Protein AF-A0A7S0VFI6-F1 (afdb_monomer_lite)

Organism: NCBI:txid464990

InterPro domains:
  IPR036900 Alpha-D-phosphohexomutase, C-terminal domain superfamily [SSF55957] (45-111)
  IPR049022 Phosphoacetylglucosamine mutase AMG1, domain III [PF21404] (10-45)

Structure (mmCIF, N/CA/C/O backbone):
data_AF-A0A7S0VFI6-F1
#
_entry.id   AF-A0A7S0VFI6-F1
#
loop_
_atom_site.group_PDB
_atom_site.id
_atom_site.type_symbol
_atom_site.label_atom_id
_atom_site.label_alt_id
_atom_site.label_comp_id
_atom_site.label_asym_id
_atom_site.label_entity_id
_atom_site.label_seq_id
_atom_site.pdbx_PDB_ins_code
_atom_site.Cartn_x
_atom_site.Cartn_y
_atom_site.Cartn_z
_atom_site.occupancy
_atom_site.B_iso_or_equiv
_atom_site.auth_seq_id
_atom_site.auth_comp_id
_atom_site.auth_asym_id
_atom_site.auth_atom_id
_atom_site.pdbx_PDB_model_num
ATOM 1 N N . ARG A 1 1 ? 39.847 -19.291 -19.703 1.00 39.78 1 ARG A N 1
ATOM 2 C CA . ARG A 1 1 ? 38.766 -19.070 -18.710 1.00 39.78 1 ARG A CA 1
ATOM 3 C C . ARG A 1 1 ? 38.411 -17.585 -18.733 1.00 39.78 1 ARG A C 1
ATOM 5 O O . ARG A 1 1 ? 38.978 -16.823 -17.965 1.00 39.78 1 ARG A O 1
ATOM 12 N N . GLY A 1 2 ? 37.584 -17.156 -19.687 1.00 46.72 2 GLY A N 1
ATOM 13 C CA . GLY A 1 2 ? 37.105 -15.774 -19.771 1.00 46.72 2 GLY A CA 1
ATOM 14 C C . GLY A 1 2 ? 35.694 -15.721 -19.206 1.00 46.72 2 GLY A C 1
ATOM 15 O O . GLY A 1 2 ? 34.784 -16.264 -19.819 1.00 46.72 2 GLY A O 1
ATOM 16 N N . ALA A 1 3 ? 35.532 -15.149 -18.016 1.00 50.56 3 ALA A N 1
ATOM 17 C CA . ALA A 1 3 ? 34.213 -14.859 -17.467 1.00 50.56 3 ALA A CA 1
ATOM 18 C C . ALA A 1 3 ? 33.626 -13.633 -18.195 1.00 50.56 3 ALA A C 1
ATOM 20 O O . ALA A 1 3 ? 34.374 -12.684 -18.455 1.00 50.56 3 ALA A O 1
ATOM 21 N N . PRO A 1 4 ? 32.324 -13.610 -18.521 1.00 48.97 4 PRO A N 1
ATOM 22 C CA . PRO A 1 4 ? 31.719 -12.479 -19.208 1.00 48.97 4 PRO A CA 1
ATOM 23 C C . PRO A 1 4 ? 31.623 -11.288 -18.244 1.00 48.97 4 PRO A C 1
ATOM 25 O O . PRO A 1 4 ? 30.810 -11.268 -17.323 1.00 48.97 4 PRO A O 1
ATOM 28 N N . ARG A 1 5 ? 32.460 -10.268 -18.450 1.00 56.81 5 ARG A N 1
ATOM 29 C CA . ARG A 1 5 ? 32.290 -8.943 -17.836 1.00 56.81 5 ARG A CA 1
ATOM 30 C C . ARG A 1 5 ? 31.265 -8.164 -18.666 1.00 56.81 5 ARG A C 1
ATOM 32 O O . ARG A 1 5 ? 31.664 -7.428 -19.559 1.00 56.81 5 ARG A O 1
ATOM 39 N N . GLY A 1 6 ? 29.966 -8.375 -18.440 1.00 54.41 6 GLY A N 1
ATOM 40 C CA . GLY A 1 6 ? 28.940 -7.855 -19.363 1.00 54.41 6 GLY A CA 1
ATOM 41 C C . GLY A 1 6 ? 27.625 -7.333 -18.778 1.00 54.41 6 GLY A C 1
ATOM 42 O O . GLY A 1 6 ? 26.737 -7.046 -19.563 1.00 54.41 6 GLY A O 1
ATOM 43 N N . GLY A 1 7 ? 27.462 -7.208 -17.452 1.00 58.06 7 GLY A N 1
ATOM 44 C CA . GLY A 1 7 ? 26.161 -6.824 -16.859 1.00 58.06 7 GLY A CA 1
ATOM 45 C C . GLY A 1 7 ? 26.174 -5.632 -15.894 1.00 58.06 7 GLY A C 1
ATOM 46 O O . GLY A 1 7 ? 25.266 -4.808 -15.918 1.00 58.06 7 GLY A O 1
ATOM 47 N N . GLY A 1 8 ? 27.215 -5.493 -15.065 1.00 66.19 8 GLY A N 1
ATOM 48 C CA . GLY A 1 8 ? 27.218 -4.501 -13.976 1.00 66.19 8 GLY A CA 1
ATOM 49 C C . GLY A 1 8 ? 27.218 -3.037 -14.432 1.00 66.19 8 GLY A C 1
ATOM 50 O O . GLY A 1 8 ? 26.647 -2.189 -13.755 1.00 66.19 8 GLY A O 1
ATOM 51 N N . GLY A 1 9 ? 27.815 -2.737 -15.590 1.00 86.50 9 GLY A N 1
ATOM 52 C CA . GLY A 1 9 ? 27.846 -1.374 -16.129 1.00 86.50 9 GLY A CA 1
ATOM 53 C C . GLY A 1 9 ? 26.495 -0.901 -16.668 1.00 86.50 9 GLY A C 1
ATOM 54 O O . GLY A 1 9 ? 26.190 0.281 -16.576 1.00 86.50 9 GLY A O 1
ATOM 55 N N . GLU A 1 10 ? 25.679 -1.813 -17.196 1.00 91.31 10 GLU A N 1
ATOM 56 C CA . GLU A 1 10 ? 24.348 -1.481 -17.712 1.00 91.31 10 GLU A CA 1
ATOM 57 C C . GLU A 1 10 ? 23.344 -1.310 -16.568 1.00 91.31 10 GLU A C 1
ATOM 59 O O . GLU A 1 10 ? 22.640 -0.308 -16.509 1.00 91.31 10 GLU A O 1
ATOM 64 N N . ALA A 1 11 ? 23.364 -2.217 -15.587 1.00 94.00 11 ALA A N 1
ATOM 65 C CA . ALA A 1 11 ? 22.518 -2.106 -14.399 1.00 94.00 11 ALA A CA 1
ATOM 66 C C . ALA A 1 11 ? 22.784 -0.809 -13.608 1.00 94.00 11 ALA A C 1
ATOM 68 O O . ALA A 1 11 ? 21.849 -0.162 -13.142 1.00 94.00 11 ALA A O 1
ATOM 69 N N . ALA A 1 12 ? 24.051 -0.392 -13.494 1.00 96.31 12 ALA A N 1
ATOM 70 C CA . ALA A 1 12 ? 24.408 0.869 -12.847 1.00 96.31 12 ALA A CA 1
ATOM 71 C C . ALA A 1 12 ? 23.843 2.092 -13.592 1.00 96.31 12 ALA A C 1
ATOM 73 O O . ALA A 1 12 ? 23.298 2.989 -12.954 1.00 96.31 12 ALA A O 1
ATOM 74 N N . LYS A 1 13 ? 23.908 2.107 -14.932 1.00 96.56 13 LYS A N 1
ATOM 75 C CA . LYS A 1 13 ? 23.324 3.181 -15.756 1.00 96.56 13 LYS A CA 1
ATOM 76 C C . LYS A 1 13 ? 21.804 3.228 -15.656 1.00 96.56 13 LYS A C 1
ATOM 78 O O . LYS A 1 13 ? 21.236 4.311 -15.596 1.00 96.56 13 LYS A O 1
ATOM 83 N N . GLN A 1 14 ? 21.147 2.070 -15.630 1.00 96.06 14 GLN A N 1
ATOM 84 C CA . GLN A 1 14 ? 19.695 1.984 -15.453 1.00 96.06 14 GLN A CA 1
ATOM 85 C C . GLN A 1 14 ? 19.274 2.540 -14.090 1.00 96.06 14 GLN A C 1
ATOM 87 O O . GLN A 1 14 ? 18.314 3.303 -14.009 1.00 96.06 14 GLN A O 1
ATOM 92 N N . LEU A 1 15 ? 20.026 2.223 -13.031 1.00 96.88 15 LEU A N 1
ATOM 93 C CA . LEU A 1 15 ? 19.786 2.781 -11.703 1.00 96.88 15 LEU A CA 1
ATOM 94 C C . LEU A 1 15 ? 20.025 4.298 -11.666 1.00 96.88 15 LEU A C 1
ATOM 96 O O . LEU A 1 15 ? 19.207 5.024 -11.113 1.00 96.88 15 LEU A O 1
ATOM 100 N N . GLU A 1 16 ? 21.100 4.790 -12.284 1.00 97.12 16 GLU A N 1
ATOM 101 C CA . GLU A 1 16 ? 21.368 6.230 -12.406 1.00 97.12 16 GLU A CA 1
ATOM 102 C C . GLU A 1 16 ? 20.274 6.958 -13.206 1.00 97.12 16 GLU A C 1
ATOM 104 O O . GLU A 1 16 ? 19.858 8.059 -12.853 1.00 97.12 16 GLU A O 1
ATOM 109 N N . ALA A 1 17 ? 19.765 6.349 -14.278 1.00 97.06 17 ALA A N 1
ATOM 110 C CA . ALA A 1 17 ? 18.653 6.908 -15.035 1.00 97.06 17 ALA A CA 1
ATOM 111 C C . ALA A 1 17 ? 17.375 6.970 -14.184 1.00 97.06 17 ALA A C 1
ATOM 113 O O . ALA A 1 17 ? 16.670 7.977 -14.219 1.00 97.06 17 ALA A O 1
ATOM 114 N N . LEU A 1 18 ? 17.106 5.939 -13.375 1.00 97.31 18 LEU A N 1
ATOM 115 C CA . LEU A 1 18 ? 15.949 5.898 -12.482 1.00 97.31 18 LEU A CA 1
ATOM 116 C C . LEU A 1 18 ? 15.987 7.014 -11.429 1.00 97.31 18 LEU A C 1
ATOM 118 O O . LEU A 1 18 ? 14.966 7.659 -11.209 1.00 97.31 18 LEU A O 1
ATOM 122 N N . THR A 1 19 ? 17.146 7.295 -10.819 1.00 96.50 19 THR A N 1
ATOM 123 C CA . THR A 1 19 ? 17.265 8.380 -9.821 1.00 96.50 19 THR A CA 1
ATOM 124 C C . THR A 1 19 ? 17.043 9.769 -10.414 1.00 96.50 19 THR A C 1
ATOM 126 O O . THR A 1 19 ? 16.704 10.695 -9.684 1.00 96.50 19 THR A O 1
ATOM 129 N N . ARG A 1 20 ? 17.233 9.923 -11.729 1.00 96.56 20 ARG A N 1
ATOM 130 C CA . ARG A 1 20 ? 16.955 11.163 -12.468 1.00 96.56 20 ARG A CA 1
ATOM 131 C C . ARG A 1 20 ? 15.524 11.234 -12.994 1.00 96.56 20 ARG A C 1
ATOM 133 O O . ARG A 1 20 ? 15.036 12.333 -13.233 1.00 96.56 20 ARG A O 1
ATOM 140 N N . LEU A 1 21 ? 14.896 10.082 -13.225 1.00 97.38 21 LEU A N 1
ATOM 141 C CA . LEU A 1 21 ? 13.522 9.980 -13.703 1.00 97.38 21 LEU A CA 1
ATOM 142 C C . LEU A 1 21 ? 12.519 10.208 -12.572 1.00 97.38 21 LEU A C 1
ATOM 144 O O . LEU A 1 21 ? 11.566 10.958 -12.767 1.00 97.38 21 LEU A O 1
ATOM 148 N N . ILE A 1 22 ? 12.736 9.568 -11.419 1.00 97.81 22 ILE A N 1
ATOM 149 C CA . ILE A 1 22 ? 11.877 9.688 -10.237 1.00 97.81 22 ILE A CA 1
ATOM 150 C C . ILE A 1 22 ? 12.025 11.078 -9.629 1.00 97.81 22 ILE A C 1
ATOM 152 O O . ILE A 1 22 ? 13.139 11.523 -9.358 1.00 97.81 22 ILE A O 1
ATOM 156 N N . ASN A 1 23 ? 10.900 11.744 -9.369 1.00 97.25 23 ASN A N 1
ATOM 157 C CA . ASN A 1 23 ? 10.890 12.994 -8.622 1.00 97.25 23 ASN A CA 1
ATOM 158 C C . ASN A 1 23 ? 11.266 12.726 -7.149 1.00 97.25 23 ASN A C 1
ATOM 160 O O . ASN A 1 23 ? 10.513 12.060 -6.438 1.00 97.25 23 ASN A O 1
ATOM 164 N N . PRO A 1 24 ? 12.411 13.231 -6.651 1.00 94.69 24 PRO A N 1
ATOM 165 C CA . PRO A 1 24 ? 12.868 12.914 -5.301 1.00 94.69 24 PRO A CA 1
ATOM 166 C C . PRO A 1 24 ? 12.184 13.754 -4.211 1.00 94.69 24 PRO A C 1
ATOM 168 O O . PRO A 1 24 ? 12.430 13.518 -3.030 1.00 94.69 24 PRO A O 1
ATOM 171 N N . ALA A 1 25 ? 11.391 14.768 -4.577 1.00 96.06 25 ALA A N 1
ATOM 172 C CA . ALA A 1 25 ? 10.841 15.740 -3.634 1.00 96.06 25 ALA A CA 1
ATOM 173 C C . ALA A 1 25 ? 9.392 15.433 -3.232 1.00 96.06 25 ALA A C 1
ATOM 175 O O . ALA A 1 25 ? 9.050 15.527 -2.053 1.00 96.06 25 ALA A O 1
ATOM 176 N N . ILE A 1 26 ? 8.541 15.095 -4.206 1.00 96.75 26 ILE A N 1
ATOM 177 C CA . ILE A 1 26 ? 7.108 14.819 -4.027 1.00 96.75 26 ILE A CA 1
ATOM 178 C C . ILE A 1 26 ? 6.646 13.740 -5.014 1.00 96.75 26 ILE A C 1
ATOM 180 O O . ILE A 1 26 ? 7.333 13.470 -5.996 1.00 96.75 26 ILE A O 1
ATOM 184 N N . GLY A 1 27 ? 5.460 13.170 -4.780 1.00 95.62 27 GLY A N 1
ATOM 185 C CA . GLY A 1 27 ? 4.814 12.287 -5.754 1.00 95.62 27 GLY A CA 1
ATOM 186 C C . GLY A 1 27 ? 4.491 13.026 -7.055 1.00 95.62 27 GLY A C 1
ATOM 187 O O . GLY A 1 27 ? 3.945 14.132 -7.025 1.00 95.62 27 GLY A O 1
ATOM 188 N N . ASP A 1 28 ? 4.824 12.409 -8.186 1.00 98.00 28 ASP A N 1
ATOM 189 C CA . ASP A 1 28 ? 4.662 12.968 -9.527 1.00 98.00 28 ASP A CA 1
ATOM 190 C C . ASP A 1 28 ? 4.120 11.883 -10.458 1.00 98.00 28 ASP A C 1
ATOM 192 O O . ASP A 1 28 ? 4.839 10.986 -10.890 1.00 98.00 28 ASP A O 1
ATOM 196 N N . ALA A 1 29 ? 2.834 11.993 -10.795 1.00 98.12 29 ALA A N 1
ATOM 197 C CA . ALA A 1 29 ? 2.134 10.970 -11.562 1.00 98.12 29 ALA A CA 1
ATOM 198 C C . ALA A 1 29 ? 2.727 10.735 -12.965 1.00 98.12 29 ALA A C 1
ATOM 200 O O . ALA A 1 29 ? 2.608 9.630 -13.493 1.00 98.12 29 ALA A O 1
ATOM 201 N N . ILE A 1 30 ? 3.357 11.743 -13.584 1.00 98.12 30 ILE A N 1
ATOM 202 C CA . ILE A 1 30 ? 3.980 11.589 -14.908 1.00 98.12 30 ILE A CA 1
ATOM 203 C C . ILE A 1 30 ? 5.307 10.845 -14.764 1.00 98.12 30 ILE A C 1
ATOM 205 O O . ILE A 1 30 ? 5.575 9.910 -15.520 1.00 98.12 30 ILE A O 1
ATOM 209 N N . SER A 1 31 ? 6.120 11.243 -13.784 1.00 98.31 31 SER A N 1
ATOM 210 C CA . SER A 1 31 ? 7.366 10.556 -13.432 1.00 98.31 31 SER A CA 1
ATOM 211 C C . SER A 1 31 ? 7.114 9.082 -13.083 1.00 98.31 31 SER A C 1
ATOM 213 O O . SER A 1 31 ? 7.768 8.198 -13.643 1.00 98.31 31 SER A O 1
ATOM 215 N N . ASP A 1 32 ? 6.102 8.810 -12.253 1.00 98.31 32 ASP A N 1
ATOM 216 C CA . ASP A 1 32 ? 5.705 7.463 -11.839 1.00 98.31 32 ASP A CA 1
ATOM 217 C C . ASP A 1 32 ? 5.261 6.610 -13.036 1.00 98.31 32 ASP A C 1
ATOM 219 O O . ASP A 1 32 ? 5.713 5.474 -13.193 1.00 98.31 32 ASP A O 1
ATOM 223 N N . ALA A 1 33 ? 4.422 7.163 -13.922 1.00 98.12 33 ALA A N 1
ATOM 224 C CA . ALA A 1 33 ? 3.970 6.465 -15.125 1.00 98.12 33 ALA A CA 1
ATOM 225 C C . ALA A 1 33 ? 5.145 6.094 -16.046 1.00 98.12 33 ALA A C 1
ATOM 227 O O . ALA A 1 33 ? 5.237 4.954 -16.499 1.00 98.12 33 ALA A O 1
ATOM 228 N N . LEU A 1 34 ? 6.085 7.018 -16.280 1.00 98.25 34 LEU A N 1
ATOM 229 C CA . LEU A 1 34 ? 7.276 6.749 -17.093 1.00 98.25 34 LEU A CA 1
ATOM 230 C C . LEU A 1 34 ? 8.191 5.697 -16.454 1.00 98.25 34 LEU A C 1
ATOM 232 O O . LEU A 1 34 ? 8.756 4.861 -17.161 1.00 98.25 34 LEU A O 1
ATOM 236 N N . ALA A 1 35 ? 8.338 5.718 -15.128 1.00 98.00 35 ALA A N 1
ATOM 237 C CA . ALA A 1 35 ? 9.126 4.724 -14.410 1.00 98.00 35 ALA A CA 1
ATOM 238 C C . ALA A 1 35 ? 8.498 3.325 -14.504 1.00 98.00 35 ALA A C 1
ATOM 240 O O . ALA A 1 35 ? 9.214 2.352 -14.751 1.00 98.00 35 ALA A O 1
ATOM 241 N N . VAL A 1 36 ? 7.171 3.220 -14.375 1.00 98.12 36 VAL A N 1
ATOM 242 C CA . VAL A 1 36 ? 6.433 1.962 -14.573 1.00 98.12 36 VAL A CA 1
ATOM 243 C C . VAL A 1 36 ? 6.632 1.434 -15.993 1.00 98.12 36 VAL A C 1
ATOM 245 O O . VAL A 1 36 ? 7.047 0.286 -16.150 1.00 98.12 36 VAL A O 1
ATOM 248 N N . GLU A 1 37 ? 6.423 2.261 -17.020 1.00 98.06 37 GLU A N 1
ATOM 249 C CA . GLU A 1 37 ? 6.622 1.862 -18.421 1.00 98.06 37 GLU A CA 1
ATOM 250 C C . GLU A 1 37 ? 8.054 1.369 -18.682 1.00 98.06 37 GLU A C 1
ATOM 252 O O . GLU A 1 37 ? 8.254 0.324 -19.306 1.00 98.06 37 GLU A O 1
ATOM 257 N N . ALA A 1 38 ? 9.067 2.056 -18.143 1.00 97.62 38 ALA A N 1
ATOM 258 C CA . ALA A 1 38 ? 10.460 1.631 -18.261 1.00 97.62 38 ALA A CA 1
ATOM 259 C C . ALA A 1 38 ? 10.710 0.263 -17.601 1.00 97.62 38 ALA A C 1
ATOM 261 O O . ALA A 1 38 ? 11.374 -0.596 -18.188 1.00 97.62 38 ALA A O 1
ATOM 262 N N . VAL A 1 39 ? 10.163 0.025 -16.403 1.00 97.88 39 VAL A N 1
ATOM 263 C CA . VAL A 1 39 ? 10.293 -1.261 -15.697 1.00 97.88 39 VAL A CA 1
ATOM 264 C C . VAL A 1 39 ? 9.610 -2.389 -16.470 1.00 97.88 39 VAL A C 1
ATOM 266 O O . VAL A 1 39 ? 10.193 -3.468 -16.609 1.00 97.88 39 VAL A O 1
ATOM 269 N N . LEU A 1 40 ? 8.405 -2.159 -16.999 1.00 98.19 40 LEU A N 1
ATOM 270 C CA . LEU A 1 40 ? 7.687 -3.148 -17.806 1.00 98.19 40 LEU A CA 1
ATOM 271 C C . LEU A 1 40 ? 8.453 -3.477 -19.092 1.00 98.19 40 LEU A C 1
ATOM 273 O O . LEU A 1 40 ? 8.639 -4.656 -19.400 1.00 98.19 40 LEU A O 1
ATOM 277 N N . ALA A 1 41 ? 8.990 -2.464 -19.778 1.00 97.75 41 ALA A N 1
ATOM 278 C CA . ALA A 1 41 ? 9.810 -2.642 -20.974 1.00 97.75 41 ALA A CA 1
ATOM 279 C C . ALA A 1 41 ? 11.086 -3.453 -20.690 1.00 97.75 41 ALA A C 1
ATOM 281 O O . ALA A 1 41 ? 11.383 -4.405 -21.412 1.00 97.75 41 ALA A O 1
ATOM 282 N N . LEU A 1 42 ? 11.808 -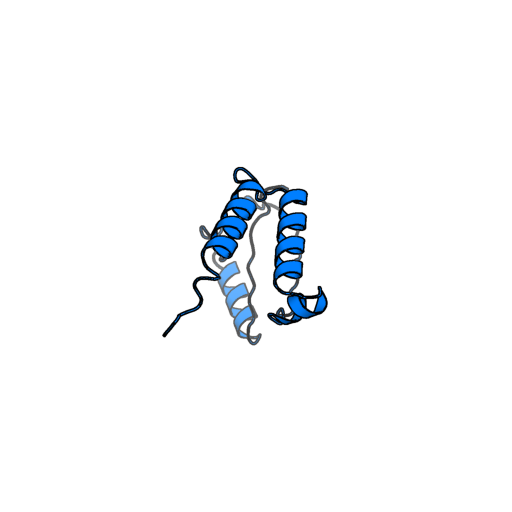3.142 -19.607 1.00 96.56 42 LEU A N 1
ATOM 283 C CA . LEU A 1 42 ? 13.012 -3.880 -19.197 1.00 96.56 42 LEU A CA 1
ATOM 284 C C . LEU A 1 42 ? 12.715 -5.339 -18.830 1.00 96.56 42 LEU A C 1
ATOM 286 O O . LEU A 1 42 ? 13.551 -6.218 -19.040 1.00 96.56 42 LEU A O 1
ATOM 290 N N . LYS A 1 43 ? 11.528 -5.608 -18.281 1.00 96.25 43 LYS A N 1
ATOM 291 C CA . LYS A 1 43 ? 11.073 -6.961 -17.945 1.00 96.25 43 LYS A CA 1
ATOM 292 C C . LYS A 1 43 ? 10.464 -7.714 -19.128 1.00 96.25 43 LYS A C 1
ATOM 294 O O . LYS A 1 43 ? 10.243 -8.918 -19.006 1.00 96.25 43 LYS A O 1
ATOM 299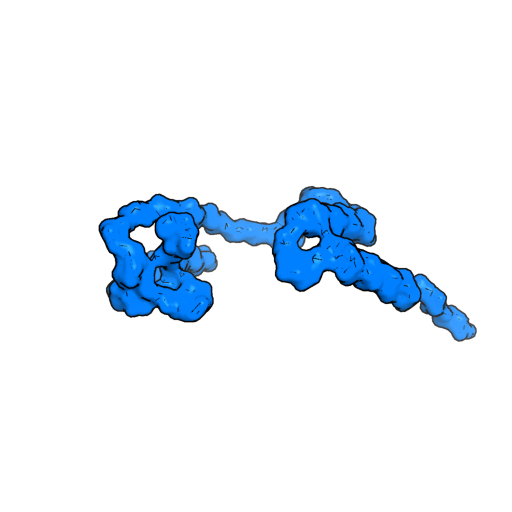 N N . GLY A 1 44 ? 10.176 -7.030 -20.236 1.00 97.88 44 GLY A N 1
ATOM 300 C CA . GLY A 1 44 ? 9.373 -7.573 -21.331 1.00 97.88 44 GLY A CA 1
ATOM 301 C C . GLY A 1 44 ? 7.963 -7.965 -20.880 1.00 97.88 44 GLY A C 1
ATOM 302 O O . GLY A 1 44 ? 7.419 -8.953 -21.365 1.00 97.88 44 GLY A O 1
ATOM 303 N N . TRP A 1 45 ? 7.407 -7.254 -19.896 1.00 98.31 45 TRP A N 1
ATOM 304 C CA . TRP A 1 45 ? 6.102 -7.555 -19.309 1.00 98.31 45 TRP A CA 1
ATOM 305 C C . TRP A 1 45 ? 4.997 -6.724 -19.944 1.00 98.31 45 TRP A C 1
ATOM 307 O O . TRP A 1 45 ? 5.157 -5.532 -20.194 1.00 98.31 45 TRP A O 1
ATOM 317 N N . THR A 1 46 ? 3.841 -7.352 -20.133 1.00 97.88 46 THR A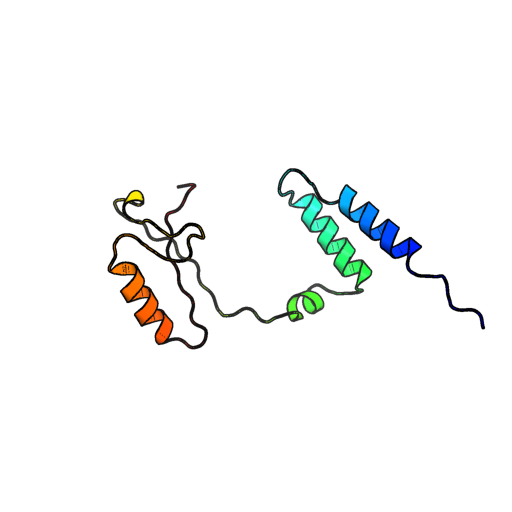 N 1
ATOM 318 C CA . THR A 1 46 ? 2.587 -6.652 -20.415 1.00 97.88 46 THR A CA 1
ATOM 319 C C . THR A 1 46 ? 1.886 -6.251 -19.110 1.00 97.88 46 THR A C 1
ATOM 321 O O . THR A 1 46 ? 2.211 -6.765 -18.035 1.00 97.88 46 THR A O 1
ATOM 324 N N . LEU A 1 47 ? 0.877 -5.373 -19.180 1.00 97.44 47 LEU A N 1
ATOM 325 C CA . LEU A 1 47 ? 0.051 -5.035 -18.009 1.00 97.44 47 LEU A CA 1
ATOM 326 C C . LEU A 1 47 ? -0.584 -6.282 -17.349 1.00 97.44 47 LEU A C 1
ATOM 328 O O . LEU A 1 47 ? -0.510 -6.393 -16.126 1.00 97.44 47 LEU A O 1
ATOM 332 N N . PRO A 1 48 ? -1.135 -7.264 -18.097 1.00 97.81 48 PRO A N 1
ATOM 333 C CA . PRO A 1 48 ? -1.580 -8.527 -17.507 1.00 97.81 48 PRO A CA 1
ATOM 334 C C . PRO A 1 48 ? -0.486 -9.342 -16.814 1.00 97.81 48 PRO A C 1
ATOM 336 O O . PRO A 1 48 ? -0.792 -10.052 -15.861 1.00 97.81 48 PRO A O 1
ATOM 339 N N . ASP A 1 49 ? 0.764 -9.296 -17.281 1.00 98.00 49 ASP A N 1
ATOM 340 C CA . ASP A 1 49 ? 1.863 -10.020 -16.625 1.00 98.00 49 ASP A CA 1
ATOM 341 C C . ASP A 1 49 ? 2.215 -9.375 -15.288 1.00 98.00 49 ASP A C 1
ATOM 343 O O . ASP A 1 49 ? 2.373 -10.073 -14.287 1.00 98.00 49 ASP A O 1
ATOM 347 N N . TRP A 1 50 ? 2.241 -8.041 -15.249 1.00 98.00 50 TRP A N 1
ATOM 348 C CA . TRP A 1 50 ? 2.405 -7.292 -14.008 1.00 98.00 50 TRP A CA 1
ATOM 349 C C . TRP A 1 50 ? 1.248 -7.541 -13.028 1.00 98.00 50 TRP A C 1
ATOM 351 O O . TRP A 1 50 ? 1.482 -7.829 -11.855 1.00 98.00 50 TRP A O 1
ATOM 361 N N . GLY A 1 51 ? 0.005 -7.538 -13.516 1.00 97.25 51 GLY A N 1
ATOM 362 C CA . GLY A 1 51 ? -1.190 -7.790 -12.704 1.00 97.25 51 GLY A CA 1
ATOM 363 C C . GLY A 1 51 ? -1.286 -9.202 -12.110 1.00 97.25 51 GLY A C 1
ATOM 364 O O . GLY A 1 51 ? -2.098 -9.430 -11.222 1.00 97.25 51 GLY A O 1
ATOM 365 N N . LYS A 1 52 ? -0.462 -10.157 -12.562 1.00 97.12 52 LYS A N 1
ATOM 366 C CA . LYS A 1 52 ? -0.399 -11.521 -12.006 1.00 97.12 52 LYS A CA 1
ATOM 367 C C . LYS A 1 52 ? 0.602 -11.671 -10.860 1.00 97.12 52 LYS A C 1
ATOM 369 O O . LYS A 1 52 ? 0.708 -12.767 -10.314 1.00 97.12 52 LYS A O 1
ATOM 374 N N . MET A 1 53 ? 1.352 -10.624 -10.498 1.00 97.31 53 MET A N 1
ATOM 375 C CA . MET A 1 53 ? 2.352 -10.716 -9.422 1.00 97.31 53 MET A CA 1
ATOM 376 C C . MET A 1 53 ? 1.745 -11.143 -8.083 1.00 97.31 53 MET A C 1
ATOM 378 O O . MET A 1 53 ? 2.412 -11.811 -7.294 1.00 97.31 53 MET A O 1
ATOM 382 N N . TYR A 1 54 ? 0.497 -10.759 -7.830 1.00 97.06 54 TYR A N 1
ATOM 383 C CA . TYR A 1 54 ? -0.287 -11.182 -6.680 1.00 97.06 54 TYR A CA 1
ATOM 384 C C . TYR A 1 54 ? -1.780 -11.036 -6.993 1.00 97.06 54 TYR A C 1
ATOM 386 O O . TYR A 1 54 ? -2.162 -10.348 -7.936 1.00 97.06 54 TYR A O 1
ATOM 394 N N . ALA A 1 55 ? -2.621 -11.698 -6.201 1.00 96.56 55 ALA A N 1
ATOM 395 C CA . ALA A 1 55 ? -4.067 -11.536 -6.259 1.00 96.56 55 ALA A CA 1
ATOM 396 C C . ALA A 1 55 ? -4.522 -10.710 -5.054 1.00 96.56 55 ALA A C 1
ATOM 398 O O . ALA A 1 55 ? -4.310 -11.121 -3.912 1.00 96.56 55 ALA A O 1
ATOM 399 N N . ASP A 1 56 ? -5.132 -9.554 -5.313 1.00 96.75 56 ASP A N 1
ATOM 400 C CA . ASP A 1 56 ? -5.730 -8.731 -4.265 1.00 96.75 56 ASP A CA 1
ATOM 401 C C . ASP A 1 56 ? -6.838 -9.491 -3.530 1.00 96.75 56 ASP A C 1
ATOM 403 O O . ASP A 1 56 ? -7.660 -10.187 -4.135 1.00 96.75 56 ASP A O 1
ATOM 407 N N . LEU A 1 57 ? -6.896 -9.316 -2.208 1.00 97.62 57 LEU A N 1
ATOM 408 C CA . LEU A 1 57 ? -8.077 -9.712 -1.450 1.00 97.62 57 LEU A CA 1
ATOM 409 C C . LEU A 1 57 ? -9.240 -8.768 -1.798 1.00 97.62 57 LEU A C 1
ATOM 411 O O . LEU A 1 57 ? -9.019 -7.561 -1.947 1.00 97.62 57 LEU A O 1
ATOM 415 N N . PRO A 1 58 ? -10.488 -9.270 -1.873 1.00 97.38 58 PRO A N 1
ATOM 416 C CA . PRO A 1 58 ? -11.652 -8.410 -2.035 1.00 97.38 58 PRO A CA 1
ATOM 417 C C . PRO A 1 58 ? -11.677 -7.332 -0.948 1.00 97.38 58 PRO A C 1
ATOM 419 O O . PRO A 1 58 ? -11.634 -7.638 0.243 1.00 97.38 58 PRO A O 1
ATOM 422 N N . SER A 1 59 ? -11.746 -6.067 -1.356 1.00 97.25 59 SER A N 1
ATOM 423 C CA . SER A 1 59 ? -11.704 -4.922 -0.449 1.00 97.25 59 SER A CA 1
ATOM 424 C C . SER A 1 59 ? -12.796 -3.910 -0.785 1.00 97.25 59 SER A C 1
ATOM 426 O O . SER A 1 59 ? -13.310 -3.853 -1.903 1.00 97.25 59 SER A O 1
ATOM 428 N N . ARG A 1 60 ? -13.191 -3.121 0.217 1.00 97.06 60 ARG A N 1
ATOM 429 C CA . ARG A 1 60 ? -14.173 -2.043 0.080 1.00 97.06 60 ARG A CA 1
ATOM 430 C C . ARG A 1 60 ? -13.753 -0.871 0.957 1.00 97.06 60 ARG A C 1
ATOM 432 O O . ARG A 1 60 ? -13.469 -1.062 2.134 1.00 97.06 60 ARG A O 1
ATOM 439 N N . MET A 1 61 ? -13.775 0.331 0.388 1.00 96.88 61 MET A N 1
ATOM 440 C CA . MET A 1 61 ? -13.610 1.589 1.115 1.00 96.88 61 MET A CA 1
ATOM 441 C C . MET A 1 61 ? -14.936 2.349 1.076 1.00 96.88 61 MET A C 1
ATOM 4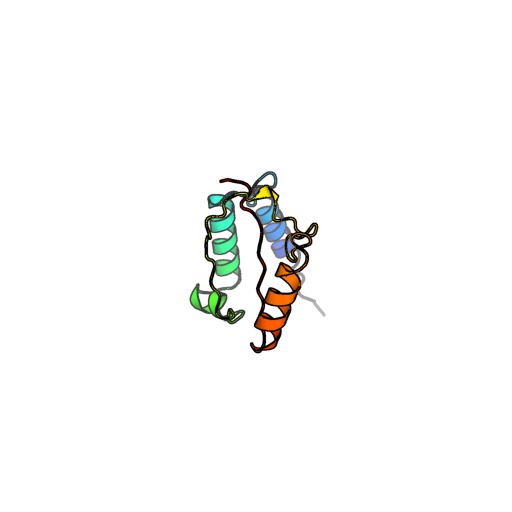43 O O . MET A 1 61 ? -15.468 2.607 -0.005 1.00 96.88 61 MET A O 1
ATOM 447 N N . THR A 1 62 ? -15.491 2.677 2.241 1.00 96.44 62 THR A N 1
ATOM 448 C CA . THR A 1 62 ? -16.694 3.513 2.364 1.00 96.44 62 THR A CA 1
ATOM 449 C C . THR A 1 62 ? -16.388 4.772 3.157 1.00 96.44 62 THR A C 1
ATOM 451 O O . THR A 1 62 ? -15.425 4.826 3.922 1.00 96.44 62 THR A O 1
ATOM 454 N N . LYS A 1 63 ? -17.215 5.796 2.947 1.00 95.06 63 LYS A N 1
ATOM 455 C CA . LYS A 1 63 ? -17.174 7.038 3.707 1.00 95.06 63 LYS A CA 1
ATOM 456 C C . LYS A 1 63 ? -18.466 7.173 4.494 1.00 95.06 63 LYS A C 1
ATOM 458 O O . LYS A 1 63 ? -19.535 7.234 3.897 1.00 95.06 63 LYS A O 1
ATOM 463 N N . GLU A 1 64 ? -18.333 7.273 5.809 1.00 93.69 64 GLU A N 1
ATOM 464 C CA . GLU A 1 64 ? -19.455 7.465 6.719 1.00 93.69 64 GLU A CA 1
ATOM 465 C C . GLU A 1 64 ? -19.416 8.877 7.304 1.00 93.69 64 GLU A C 1
ATOM 467 O O . GLU A 1 64 ? -18.387 9.333 7.808 1.00 93.69 64 GLU A O 1
ATOM 472 N N . MET A 1 65 ? -20.549 9.576 7.234 1.00 94.50 65 MET A N 1
ATOM 473 C CA . MET A 1 65 ? -20.699 10.890 7.851 1.00 94.50 65 MET A CA 1
ATOM 474 C C . MET A 1 65 ? -20.970 10.718 9.344 1.00 94.50 65 MET A C 1
ATOM 476 O O . MET A 1 65 ? -21.935 10.066 9.739 1.00 94.50 65 MET A O 1
ATOM 480 N N . VAL A 1 66 ? -20.140 11.340 10.177 1.00 92.81 66 VAL A N 1
ATOM 481 C CA . VAL A 1 66 ? -20.291 11.334 11.637 1.00 92.81 66 VAL A CA 1
ATOM 482 C C . VAL A 1 66 ? -20.541 12.744 12.150 1.00 92.81 66 VAL A C 1
ATOM 484 O O . VAL A 1 66 ? -20.128 13.725 11.537 1.00 92.81 66 VAL A O 1
ATOM 487 N N . ARG A 1 67 ? -21.213 12.851 13.300 1.00 93.62 67 ARG A N 1
ATOM 488 C CA . ARG A 1 67 ? -21.512 14.149 13.921 1.00 93.62 67 ARG A CA 1
ATOM 489 C C . ARG A 1 67 ? -20.245 14.913 14.317 1.00 93.62 67 ARG A C 1
ATOM 491 O O . ARG A 1 67 ? -20.194 16.123 14.143 1.00 93.62 67 ARG A O 1
ATOM 498 N N . ASP A 1 68 ? -19.263 14.210 14.874 1.00 93.94 68 ASP A N 1
ATOM 499 C CA . ASP A 1 68 ? -17.968 14.763 15.266 1.00 93.94 68 ASP A CA 1
ATOM 500 C C . ASP A 1 68 ? -16.866 13.752 14.940 1.00 93.94 68 ASP A C 1
ATOM 502 O O . ASP A 1 68 ? -16.760 12.700 15.571 1.00 93.94 68 ASP A O 1
ATOM 506 N N . ARG A 1 69 ? -16.044 14.069 13.935 1.00 92.56 69 ARG A N 1
ATOM 507 C CA . ARG A 1 69 ? -14.941 13.197 13.512 1.00 92.56 69 ARG A CA 1
ATOM 508 C C . ARG A 1 69 ? -13.758 13.209 14.475 1.00 92.56 69 ARG A C 1
ATOM 510 O O . ARG A 1 69 ? -12.982 12.263 14.469 1.00 92.56 69 ARG A O 1
ATOM 517 N N . THR A 1 70 ? -13.621 14.248 15.301 1.00 93.75 70 THR A N 1
ATOM 518 C CA . THR A 1 70 ? -12.515 14.379 16.266 1.00 93.75 70 THR A CA 1
ATOM 519 C C . THR A 1 70 ? -12.679 13.459 17.476 1.00 93.75 70 THR A C 1
ATOM 521 O O . THR A 1 70 ? -11.708 13.166 18.177 1.00 93.75 70 THR A O 1
ATOM 524 N N . ALA A 1 71 ? -13.897 12.947 17.679 1.00 94.69 71 ALA A N 1
ATOM 525 C CA . ALA A 1 71 ? -14.192 11.913 18.659 1.00 94.69 71 ALA A CA 1
ATOM 526 C C . ALA A 1 71 ? -13.526 10.569 18.318 1.00 94.69 71 ALA A C 1
ATOM 528 O O . ALA A 1 71 ? -13.265 9.776 19.222 1.00 94.69 71 ALA A O 1
ATOM 529 N N . ILE A 1 72 ? -13.232 10.320 17.034 1.00 96.38 72 ILE A N 1
ATOM 530 C CA . ILE A 1 72 ? -12.522 9.121 16.589 1.00 96.38 72 ILE A CA 1
ATOM 531 C C . ILE A 1 72 ? -11.024 9.400 16.634 1.00 96.38 72 ILE A C 1
ATOM 533 O O . ILE A 1 72 ? -10.502 10.195 15.853 1.00 96.38 72 ILE A O 1
ATOM 537 N N . LYS A 1 73 ? -10.321 8.717 17.536 1.00 97.19 73 LYS A N 1
ATOM 538 C CA . LYS A 1 73 ? -8.858 8.764 17.628 1.00 97.19 73 LYS A CA 1
ATOM 539 C C . LYS A 1 73 ? -8.285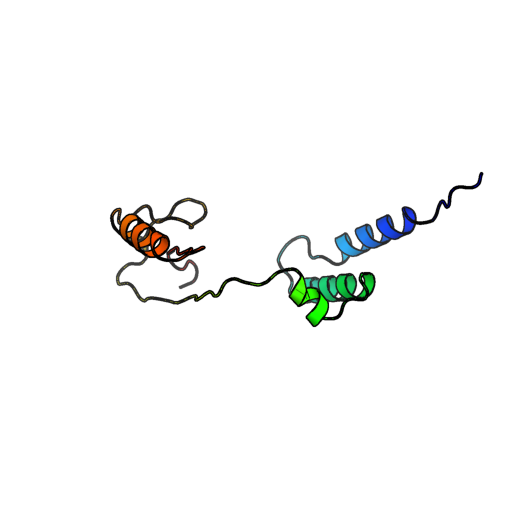 7.403 17.311 1.00 97.19 73 LYS A C 1
ATOM 541 O O . LYS A 1 73 ? -8.868 6.383 17.669 1.00 97.19 73 LYS A O 1
ATOM 546 N N . THR A 1 74 ? -7.130 7.394 16.667 1.00 97.94 74 THR A N 1
ATOM 547 C CA . THR A 1 74 ? -6.440 6.176 16.252 1.00 97.94 74 THR A CA 1
ATOM 548 C C . THR A 1 74 ? -5.035 6.109 16.838 1.00 97.94 74 THR A C 1
ATOM 550 O O . THR A 1 74 ? -4.539 7.067 17.433 1.00 97.94 74 THR A O 1
ATOM 553 N N . VAL A 1 75 ? -4.388 4.957 16.690 1.00 97.06 75 VAL A N 1
ATOM 554 C CA . VAL A 1 75 ? -2.935 4.825 16.862 1.00 97.06 75 VAL A CA 1
ATOM 555 C C . VAL A 1 75 ? -2.184 5.559 15.737 1.00 97.06 75 VAL A C 1
ATOM 557 O O . VAL A 1 75 ? -2.794 6.018 14.771 1.00 97.06 75 VAL A O 1
ATOM 560 N N . ALA A 1 76 ? -0.857 5.666 15.858 1.00 95.94 76 ALA A N 1
ATOM 561 C CA . ALA A 1 76 ? -0.013 6.464 14.962 1.00 95.94 76 ALA A CA 1
ATOM 562 C C . ALA A 1 76 ? -0.042 6.024 13.486 1.00 95.94 76 ALA A C 1
ATOM 564 O O . ALA A 1 76 ? 0.076 6.869 12.607 1.00 95.94 76 ALA A O 1
ATOM 565 N N . ASP A 1 77 ? -0.211 4.728 13.212 1.00 95.88 77 ASP A N 1
ATOM 566 C CA . ASP A 1 77 ? -0.337 4.195 11.847 1.00 95.88 77 ASP A CA 1
ATOM 567 C C . ASP A 1 77 ? -1.790 4.170 11.335 1.00 95.88 77 ASP A C 1
ATOM 569 O O . ASP A 1 77 ? -2.064 3.639 10.262 1.00 95.88 77 ASP A O 1
ATOM 573 N N . GLU A 1 78 ? -2.724 4.728 12.114 1.00 96.88 78 GLU A N 1
ATOM 574 C CA . GLU A 1 78 ? -4.155 4.814 11.815 1.00 96.88 78 GLU A CA 1
ATOM 575 C C . GLU A 1 78 ? -4.862 3.458 11.610 1.00 96.88 78 GLU A C 1
ATOM 577 O O . GLU A 1 78 ? -5.993 3.413 11.126 1.00 96.88 78 GLU A O 1
ATOM 582 N N . THR A 1 79 ? -4.240 2.339 12.005 1.00 97.19 79 THR A N 1
ATOM 583 C CA . THR A 1 79 ? -4.803 0.992 11.781 1.00 97.19 79 THR A CA 1
ATOM 584 C C . THR A 1 79 ? -5.736 0.502 12.886 1.00 97.19 79 THR A C 1
ATOM 586 O O . THR A 1 79 ? -6.438 -0.491 12.695 1.00 97.19 79 THR A O 1
ATOM 589 N N . LYS A 1 80 ? -5.752 1.178 14.039 1.00 97.31 80 LYS A N 1
ATOM 590 C CA . LYS A 1 80 ? -6.615 0.860 15.184 1.00 97.31 80 LYS A CA 1
ATOM 591 C C . LYS A 1 80 ? -7.191 2.113 15.821 1.00 97.31 80 LYS A C 1
ATOM 593 O O . LYS A 1 80 ? -6.491 3.115 15.961 1.00 97.31 80 LYS A O 1
ATOM 598 N N . VAL A 1 81 ? -8.433 2.018 16.273 1.00 97.88 81 VAL A N 1
ATOM 599 C CA . VAL A 1 81 ? -9.140 3.034 17.048 1.00 97.88 81 VAL A CA 1
ATOM 600 C C . VAL A 1 81 ? -8.736 2.933 18.520 1.00 97.88 81 VAL A C 1
ATOM 602 O O . VAL A 1 81 ? -8.704 1.855 19.106 1.00 97.88 81 VAL A O 1
ATOM 605 N N . THR A 1 82 ? -8.422 4.074 19.124 1.00 97.56 82 THR A N 1
ATOM 606 C CA . THR A 1 82 ? -8.172 4.228 20.563 1.00 97.56 82 THR A CA 1
ATOM 607 C C . THR A 1 82 ? -9.347 4.892 21.277 1.00 97.56 82 THR A C 1
ATOM 609 O O . THR A 1 82 ? -9.551 4.643 22.463 1.00 97.56 82 THR A O 1
ATOM 612 N N . GLN A 1 83 ? -10.126 5.724 20.575 1.00 96.62 83 GLN A N 1
ATOM 613 C CA . GLN A 1 83 ? -11.360 6.335 21.078 1.00 96.62 83 GLN A CA 1
ATOM 614 C C . GLN A 1 83 ? -12.413 6.395 19.964 1.00 96.62 83 GLN A C 1
ATOM 616 O O . GLN A 1 83 ? -12.052 6.776 18.850 1.00 96.62 83 GLN A O 1
ATOM 621 N N . PRO A 1 84 ? -13.689 6.072 20.240 1.00 96.38 84 PRO A N 1
ATOM 622 C CA . PRO A 1 84 ? -14.197 5.471 21.481 1.00 96.38 84 PRO A CA 1
ATOM 623 C C . PRO A 1 84 ? -13.655 4.043 21.693 1.00 96.38 84 PRO A C 1
ATOM 625 O O . PRO A 1 84 ? -13.409 3.321 20.726 1.00 96.38 84 PRO A O 1
ATOM 628 N N . SER A 1 85 ? -13.428 3.652 22.953 1.00 93.62 85 SER A N 1
ATOM 629 C CA . SER A 1 85 ? -12.751 2.395 23.327 1.00 93.62 85 SER A CA 1
ATOM 630 C C . SER A 1 85 ? -13.471 1.144 22.829 1.00 93.62 85 SER A C 1
ATOM 632 O O . SER A 1 85 ? -12.839 0.134 22.531 1.00 93.62 85 SER A O 1
ATOM 634 N N . GLU A 1 86 ? -14.793 1.218 22.721 1.00 96.00 86 GLU A N 1
ATOM 635 C CA . GLU A 1 86 ? -15.662 0.097 22.377 1.00 96.00 86 GLU A CA 1
ATOM 636 C C . GLU A 1 86 ? -15.571 -0.240 20.882 1.00 96.00 86 GLU A C 1
ATOM 638 O O . GLU A 1 86 ? -15.692 -1.401 20.494 1.00 96.00 86 GLU A O 1
ATOM 643 N N . LEU A 1 87 ? -15.303 0.762 20.035 1.00 96.75 87 LEU A N 1
ATOM 644 C CA . LEU A 1 87 ? -15.354 0.616 18.580 1.00 96.75 87 LEU A CA 1
ATOM 645 C C . LEU A 1 87 ? -14.313 -0.377 18.055 1.00 96.75 87 LEU A C 1
ATOM 647 O O . LEU A 1 87 ? -14.624 -1.174 17.172 1.00 96.75 87 LEU A O 1
ATOM 651 N N . GLN A 1 88 ? -13.093 -0.372 18.600 1.00 98.00 88 GLN A N 1
ATOM 652 C CA . GLN A 1 88 ? -12.071 -1.324 18.159 1.00 98.00 88 GLN A CA 1
ATOM 653 C C . GLN A 1 88 ? -12.453 -2.768 18.502 1.00 98.00 88 GLN A C 1
ATOM 655 O O . GLN A 1 88 ? -12.223 -3.658 17.688 1.00 98.00 88 GLN A O 1
ATOM 660 N N . GLY A 1 89 ? -13.076 -2.996 19.663 1.00 97.88 89 GLY A N 1
ATOM 661 C CA . GLY A 1 89 ? -13.534 -4.327 20.066 1.00 97.88 89 GLY A CA 1
ATOM 662 C C . GLY A 1 89 ? -14.589 -4.893 19.114 1.00 97.88 89 GLY A C 1
ATOM 663 O O . GLY A 1 89 ? -14.503 -6.055 18.719 1.00 97.88 89 GLY A O 1
ATOM 664 N N . GLU A 1 90 ? -15.536 -4.059 18.679 1.00 98.06 90 GLU A N 1
ATOM 665 C CA . GLU A 1 90 ? -16.543 -4.441 17.680 1.00 98.06 90 GLU A CA 1
ATOM 666 C C . GLU A 1 90 ? -15.914 -4.743 16.311 1.00 98.06 90 GLU A C 1
ATOM 668 O O . GLU A 1 90 ? -16.255 -5.742 15.671 1.00 98.06 90 GLU A O 1
ATOM 673 N N . ILE A 1 91 ? -14.949 -3.925 15.869 1.00 97.94 91 ILE A N 1
ATOM 674 C CA . ILE A 1 91 ? -14.199 -4.168 14.626 1.00 97.94 91 ILE A CA 1
ATOM 675 C C . ILE A 1 91 ? -13.468 -5.513 14.701 1.00 97.94 91 ILE A C 1
ATOM 677 O O . ILE A 1 91 ? -13.610 -6.333 13.793 1.00 97.94 91 ILE A O 1
ATOM 681 N N . ASP A 1 92 ? -12.729 -5.764 15.782 1.00 98.06 92 ASP A N 1
ATOM 682 C CA . ASP A 1 92 ? -11.957 -6.995 15.974 1.00 98.06 92 ASP A CA 1
ATOM 683 C C . ASP A 1 92 ? -12.875 -8.231 15.987 1.00 98.06 92 ASP A C 1
ATOM 685 O O . ASP A 1 92 ? -12.588 -9.235 15.326 1.00 98.06 92 ASP A O 1
ATOM 689 N N . ALA A 1 93 ? -14.025 -8.144 16.666 1.00 98.19 93 ALA A N 1
ATOM 690 C CA . ALA A 1 93 ? -15.018 -9.214 16.724 1.00 98.19 93 ALA A CA 1
ATOM 691 C C . ALA A 1 93 ? -15.658 -9.516 15.357 1.00 98.19 93 ALA A C 1
ATOM 693 O O . ALA A 1 93 ? -15.981 -10.672 15.066 1.00 98.19 93 ALA A O 1
ATOM 694 N N . LEU A 1 94 ? -15.859 -8.504 14.507 1.00 97.88 94 LEU A N 1
ATOM 695 C CA . LEU A 1 94 ? -16.353 -8.683 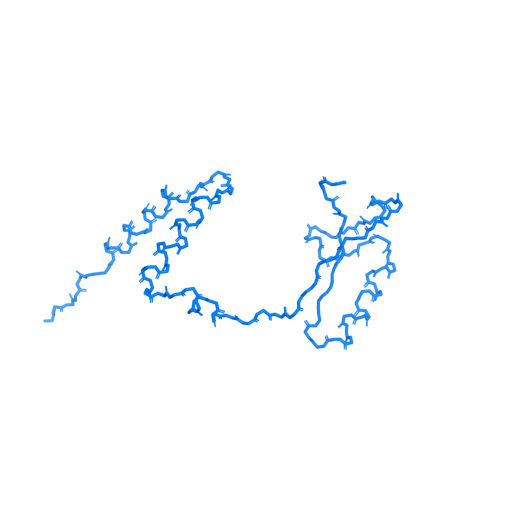13.139 1.00 97.88 94 LEU A CA 1
ATOM 696 C C . LEU A 1 94 ? -15.277 -9.269 12.219 1.00 97.88 94 LEU A C 1
ATOM 698 O O . LEU A 1 94 ? -15.561 -10.206 11.473 1.00 97.88 94 LEU A O 1
ATOM 702 N N . VAL A 1 95 ? -14.046 -8.761 12.301 1.00 98.00 95 VAL A N 1
ATOM 703 C CA . VAL A 1 95 ? -12.904 -9.229 11.503 1.00 98.00 95 VAL A CA 1
ATOM 704 C C . VAL A 1 95 ? -12.598 -10.700 11.777 1.00 98.00 95 VAL A C 1
ATOM 706 O O . VAL A 1 95 ? -12.385 -11.457 10.833 1.00 98.00 95 VAL A O 1
ATOM 709 N N . ALA A 1 96 ? -12.667 -11.140 13.037 1.00 97.94 96 ALA A N 1
ATOM 710 C CA . ALA A 1 96 ? -12.418 -12.531 13.421 1.00 97.94 96 ALA A CA 1
ATOM 711 C C . ALA A 1 96 ? -13.365 -13.548 12.751 1.00 97.94 96 ALA A C 1
ATOM 713 O O . ALA A 1 96 ? -13.035 -14.730 12.659 1.00 97.94 96 ALA A O 1
ATOM 714 N N . LYS A 1 97 ? -14.534 -13.107 12.264 1.00 98.19 97 LYS A N 1
ATOM 715 C CA . LYS A 1 97 ? -15.513 -13.958 11.563 1.00 98.19 97 LYS A CA 1
ATOM 716 C C . LYS A 1 97 ? -15.164 -14.176 10.088 1.00 98.19 97 LYS A C 1
ATOM 718 O O . LYS A 1 97 ? -15.787 -15.016 9.443 1.00 98.19 97 LYS A O 1
ATOM 723 N N . VAL A 1 98 ? -14.208 -13.422 9.542 1.00 97.25 98 VAL A N 1
ATOM 724 C CA . VAL A 1 98 ? -13.855 -13.433 8.119 1.00 97.25 98 VAL A CA 1
ATOM 725 C C . VAL A 1 98 ? -12.424 -13.953 7.945 1.00 97.25 98 VAL A C 1
ATOM 727 O O . VAL A 1 98 ? -11.482 -13.330 8.438 1.00 97.25 98 VAL A O 1
ATOM 730 N N . PRO A 1 99 ? -12.212 -15.071 7.227 1.00 97.31 99 PRO A N 1
ATOM 731 C CA . PRO A 1 99 ? -10.870 -15.541 6.895 1.00 97.31 99 PRO A CA 1
ATOM 732 C C . PRO A 1 99 ? -10.082 -14.465 6.143 1.00 97.31 99 PRO A C 1
ATOM 734 O O . PRO A 1 99 ? -10.576 -13.917 5.161 1.00 97.31 99 PRO A O 1
ATOM 737 N N . GLN A 1 100 ? -8.860 -14.168 6.597 1.00 96.94 100 GLN A N 1
ATOM 738 C CA . GLN A 1 100 ? -8.034 -13.068 6.068 1.00 96.94 100 GLN A CA 1
ATOM 739 C C . GLN A 1 100 ? -8.725 -11.690 6.129 1.00 96.94 100 GLN A C 1
ATOM 741 O O . GLN A 1 100 ? -8.363 -10.771 5.394 1.00 96.94 100 GLN A O 1
ATOM 746 N N . GLY A 1 101 ? -9.722 -11.538 7.006 1.00 97.00 101 GLY A N 1
ATOM 747 C CA . GLY A 1 101 ? -10.415 -10.282 7.226 1.00 97.00 101 GLY A CA 1
ATOM 748 C C . GLY A 1 101 ? -9.473 -9.217 7.778 1.00 97.00 101 GLY A C 1
ATOM 749 O O . GLY A 1 101 ? -8.636 -9.480 8.643 1.00 97.00 101 GLY A O 1
ATOM 750 N N . ARG A 1 102 ? -9.638 -7.987 7.296 1.00 98.00 102 ARG A N 1
ATOM 751 C CA . ARG A 1 102 ? -9.006 -6.792 7.855 1.00 98.00 102 ARG A CA 1
ATOM 752 C C . ARG A 1 102 ? -9.954 -5.615 7.678 1.00 98.00 102 ARG A C 1
ATOM 754 O O . ARG A 1 102 ? -10.481 -5.401 6.591 1.00 98.00 102 ARG A O 1
ATOM 761 N N . CYS A 1 103 ? -10.154 -4.852 8.742 1.00 97.44 103 CYS A N 1
ATOM 762 C CA . CYS A 1 103 ? -10.955 -3.635 8.741 1.00 97.44 103 CYS A CA 1
ATOM 763 C C . CYS A 1 103 ? -10.320 -2.635 9.706 1.00 97.44 103 CYS A C 1
ATOM 765 O O . CYS A 1 103 ? -9.774 -3.031 10.734 1.00 97.44 103 CYS A O 1
ATOM 767 N N . PHE A 1 104 ? -10.371 -1.354 9.362 1.00 97.31 104 PHE A N 1
ATOM 768 C CA . PHE A 1 104 ? -9.961 -0.260 10.231 1.00 97.31 104 PHE A CA 1
ATOM 769 C C . PHE A 1 104 ? -10.772 0.987 9.882 1.00 97.31 104 PHE A C 1
ATOM 771 O O . PHE A 1 104 ? -11.293 1.118 8.773 1.00 97.31 104 PHE A O 1
ATOM 778 N N . VAL A 1 105 ? -10.878 1.896 10.845 1.00 96.50 105 VAL A N 1
ATOM 779 C CA . VAL A 1 105 ? -11.590 3.166 10.710 1.00 96.50 105 VAL A CA 1
ATOM 780 C C . VAL A 1 105 ? -10.639 4.278 11.116 1.00 96.50 105 VAL A C 1
ATOM 782 O O . VAL A 1 105 ? -9.957 4.171 12.133 1.00 96.50 105 VAL A O 1
ATOM 785 N N . ARG A 1 106 ? -10.624 5.359 10.336 1.00 96.62 106 ARG A N 1
ATOM 786 C CA . ARG A 1 106 ? -9.888 6.581 10.657 1.00 96.62 106 ARG A CA 1
ATOM 787 C C . ARG A 1 106 ? -10.692 7.816 10.244 1.00 96.62 106 ARG A C 1
ATOM 789 O O . ARG A 1 106 ? -11.454 7.735 9.276 1.00 96.62 106 ARG A O 1
ATOM 796 N N . PRO A 1 107 ? -10.533 8.956 10.931 1.00 95.50 107 PRO A N 1
ATOM 797 C CA . PRO A 1 107 ? -11.119 10.209 10.476 1.00 95.50 107 PRO A CA 1
ATOM 798 C C . PRO A 1 107 ? -10.451 10.684 9.174 1.00 95.50 107 PRO A C 1
ATOM 800 O O . PRO A 1 107 ? -9.248 10.509 8.978 1.00 95.50 107 PRO A O 1
ATOM 803 N N . SER A 1 108 ? -11.223 11.320 8.286 1.00 92.38 108 SER A N 1
ATOM 804 C CA . SER A 1 108 ? -10.648 12.004 7.120 1.00 92.38 108 SER A CA 1
ATOM 805 C C . SER A 1 108 ? -9.818 13.210 7.571 1.00 92.38 108 SER A C 1
ATOM 807 O O . SER A 1 108 ? -10.228 13.959 8.462 1.00 92.38 108 SER A O 1
ATOM 809 N N . GLY A 1 109 ? -8.648 13.394 6.955 1.00 87.12 109 GLY A N 1
ATOM 810 C CA . GLY A 1 109 ? -7.765 14.545 7.178 1.00 87.12 109 GLY A CA 1
ATOM 811 C C . GLY A 1 109 ? -7.973 15.701 6.195 1.00 87.12 109 GLY A C 1
ATOM 812 O O . GLY A 1 109 ? -7.360 16.749 6.365 1.00 87.12 109 GLY A O 1
ATOM 813 N N . THR A 1 110 ? -8.807 15.517 5.170 1.00 83.62 110 THR A N 1
ATOM 814 C CA . THR A 1 110 ? -8.993 16.477 4.062 1.00 83.62 110 THR A CA 1
ATOM 815 C C . THR A 1 110 ? -10.433 16.969 3.917 1.00 83.62 110 THR A C 1
ATOM 817 O O . THR A 1 110 ? -10.707 17.795 3.051 1.00 83.62 110 THR A O 1
ATOM 820 N N . GLU A 1 111 ? -11.336 16.491 4.776 1.00 67.94 111 GLU A N 1
ATOM 821 C CA . GLU A 1 111 ? -12.766 16.825 4.788 1.00 67.94 111 GLU A CA 1
ATOM 822 C C . GLU A 1 111 ? -13.241 17.241 6.191 1.00 67.94 111 GLU A C 1
ATOM 824 O O . GLU A 1 111 ? -12.581 16.895 7.208 1.00 67.94 111 GLU A O 1
#

Foldseek 3Di:
DDDDPDPPVVVVVVVVVLVVLDDPPDDDPVSVVVSVVVVCVVVVHDPVRVVVPDDDDDDDDDDDDDPDQVQWDAPPVQQATPGPPVVRVVQVVVQVVDVVRGDGDHRDPPD

Radius of gyration: 22.39 Å; chains: 1; bounding box: 60×36×45 Å

Sequence (111 aa):
RGAPRGGGGEAAKQLEALTRLINPAIGDAISDALAVEAVLALKGWTLPDWGKMYADLPSRMTKEMVRDRTAIKTVADETKVTQPSELQGEIDALVAKVPQGRCFVRPSGTE

pLDDT: mean 93.04, std 11.96, range [39.78, 98.31]

Secondary structure (DSSP, 8-state):
------SHHHHHHHHHHHHHHS-SSS--HHHHHHHHHHHHHHHT--HHHHTTS--PPP--------S-GGG-EE-TTSSSEEESHHHHHHHHHHHTTSTT--------S--